Protein AF-A0A453Q740-F1 (afdb_monomer_lite)

Foldseek 3Di:
DVVVLVVLLVPDDPLLNLLLLVLLLDDAPDKAFLQRSLVVCVVVVSQDDPDPVVSSVVSLVSVVVCVVSVQWAQDDADPVRDRGITHGHPVSSVVSNVVCQVVLNEAEAQDPPDDGPPDPDRPHYRYDHPPPPPPPDDDD

Radius of gyration: 16.92 Å; chains: 1; bounding box: 51×38×38 Å

InterPro domains:
  IPR036388 Winged helix-like DNA-binding domain superfamily [G3DSA:1.10.10.10] (4-101)
  IPR044974 Disease resistance protein, plants [PTHR23155] (1-127)
  IPR058922 Disease resistance protein, winged helix domain [PF23559] (25-96)

Secondary structure (DSSP, 8-state):
-HHHHHHHHHTS-HHHHHHHHHGGGSPTT--EEHHHHHHHHHHTTSS--SSHHHHHHHHHHHHHHHHHTTSSEEEEE-TTS-EEEEE--HHHHHHHHHHHHHTT--EEES-TT------S--S-EEE-------------

Organism: Aegilops tauschii subsp. strangulata (NCBI:txid200361)

pLDDT: mean 84.97, std 15.47, range [39.62, 98.19]

Structure (mmCIF, N/CA/C/O backbone):
data_AF-A0A453Q740-F1
#
_entry.id   AF-A0A453Q740-F1
#
loop_
_atom_site.group_PDB
_atom_site.id
_atom_site.type_symbol
_atom_site.label_atom_id
_atom_site.label_alt_id
_atom_site.label_comp_id
_atom_site.label_asym_id
_atom_site.label_entity_id
_atom_site.label_seq_id
_atom_site.pdbx_PDB_ins_code
_atom_site.Cartn_x
_atom_site.Cartn_y
_atom_site.Cartn_z
_atom_site.occupancy
_atom_site.B_iso_or_equiv
_atom_site.auth_seq_id
_atom_site.auth_comp_id
_atom_site.auth_asym_id
_atom_site.auth_atom_id
_atom_site.pdbx_PDB_model_num
ATOM 1 N N . MET A 1 1 ? -2.490 -17.341 11.483 1.00 54.28 1 MET A N 1
ATOM 2 C CA . MET A 1 1 ? -2.244 -16.632 10.207 1.00 54.28 1 MET A CA 1
ATOM 3 C C . MET A 1 1 ? -1.959 -15.138 10.407 1.00 54.28 1 MET A C 1
ATOM 5 O O . MET A 1 1 ? -0.928 -14.686 9.933 1.00 54.28 1 MET A O 1
ATOM 9 N N . ILE A 1 2 ? -2.757 -14.406 11.203 1.00 59.78 2 ILE A N 1
ATOM 10 C CA . ILE A 1 2 ? -2.600 -12.949 11.455 1.00 59.78 2 ILE A CA 1
ATOM 11 C C . ILE A 1 2 ? -1.195 -12.537 11.950 1.00 59.78 2 ILE A C 1
ATOM 13 O O . ILE A 1 2 ? -0.681 -11.500 11.542 1.00 59.78 2 ILE A O 1
ATOM 17 N N . LYS A 1 3 ? -0.522 -13.359 12.773 1.00 62.47 3 LYS A N 1
ATOM 18 C CA . LYS A 1 3 ? 0.826 -13.043 13.293 1.00 62.47 3 LYS A CA 1
ATOM 19 C C . LYS A 1 3 ? 1.882 -12.843 12.196 1.00 62.47 3 LYS A C 1
ATOM 21 O O . LYS A 1 3 ? 2.695 -11.934 12.319 1.00 62.47 3 LYS A O 1
ATOM 26 N N . ILE A 1 4 ? 1.862 -13.642 11.125 1.00 68.38 4 ILE A N 1
ATOM 27 C CA . ILE A 1 4 ? 2.866 -13.543 10.050 1.00 68.38 4 ILE A CA 1
ATOM 28 C C . ILE A 1 4 ? 2.633 -12.266 9.234 1.00 68.38 4 ILE A C 1
ATOM 30 O O . ILE A 1 4 ? 3.571 -11.500 9.038 1.00 68.38 4 ILE A O 1
ATOM 34 N N . LEU A 1 5 ? 1.376 -11.980 8.864 1.00 72.38 5 LEU A N 1
ATOM 35 C CA . LEU A 1 5 ? 1.015 -10.727 8.189 1.00 72.38 5 LEU A CA 1
ATOM 36 C C . LEU A 1 5 ? 1.370 -9.502 9.039 1.00 72.38 5 LEU A C 1
ATOM 38 O O . LEU A 1 5 ? 1.887 -8.524 8.506 1.00 72.38 5 LEU A O 1
ATOM 42 N N . SER A 1 6 ? 1.149 -9.562 10.357 1.00 71.50 6 SER A N 1
ATOM 43 C CA . SER A 1 6 ? 1.499 -8.449 11.241 1.00 71.50 6 SER A CA 1
ATOM 44 C C . SER A 1 6 ? 2.998 -8.155 11.233 1.00 71.50 6 SER A C 1
ATOM 46 O O . SER A 1 6 ? 3.370 -6.992 11.148 1.00 71.50 6 SER A O 1
ATOM 48 N N . LEU A 1 7 ? 3.858 -9.182 11.235 1.00 71.50 7 LEU A N 1
ATOM 49 C CA . LEU A 1 7 ? 5.310 -9.007 11.150 1.00 71.50 7 LEU A CA 1
ATOM 50 C C . LEU A 1 7 ? 5.704 -8.363 9.818 1.00 71.50 7 LEU A C 1
ATOM 52 O O . LEU A 1 7 ? 6.375 -7.334 9.813 1.00 71.50 7 LEU A O 1
ATOM 56 N N . SER A 1 8 ? 5.197 -8.893 8.700 1.00 72.88 8 SER A N 1
ATOM 57 C CA . SER A 1 8 ? 5.452 -8.318 7.377 1.00 72.88 8 SER A CA 1
ATOM 58 C C . SER A 1 8 ? 4.987 -6.866 7.266 1.00 72.88 8 SER A C 1
ATOM 60 O O . SER A 1 8 ? 5.676 -6.071 6.635 1.00 72.88 8 SER A O 1
ATOM 62 N N . TYR A 1 9 ? 3.859 -6.507 7.890 1.00 78.56 9 TYR A N 1
ATOM 63 C CA . TYR A 1 9 ? 3.377 -5.128 7.961 1.00 78.56 9 TYR A CA 1
ATOM 64 C C . TYR A 1 9 ? 4.256 -4.252 8.853 1.00 78.56 9 TYR A C 1
ATOM 66 O O . TYR A 1 9 ? 4.620 -3.152 8.444 1.00 78.56 9 TYR A O 1
ATOM 74 N N . PHE A 1 10 ? 4.620 -4.698 10.058 1.00 76.25 10 PHE A N 1
ATOM 75 C CA . PHE A 1 10 ? 5.432 -3.902 10.982 1.00 76.25 10 PHE A CA 1
ATOM 76 C C . PHE A 1 10 ? 6.828 -3.606 10.425 1.00 76.25 10 PHE A C 1
ATOM 78 O O . PHE A 1 10 ? 7.304 -2.484 10.618 1.00 76.25 10 PHE A O 1
ATOM 85 N N . ASP A 1 11 ? 7.390 -4.524 9.638 1.00 86.56 11 ASP A N 1
ATOM 86 C CA . ASP A 1 11 ? 8.673 -4.372 8.943 1.00 86.56 11 ASP A CA 1
ATOM 87 C C . ASP A 1 11 ? 8.606 -3.468 7.696 1.00 86.56 11 ASP A C 1
ATOM 89 O O . ASP A 1 11 ? 9.627 -3.219 7.045 1.00 86.56 11 ASP A O 1
ATOM 93 N N . LEU A 1 12 ? 7.424 -2.963 7.321 1.00 89.38 12 LEU A N 1
ATOM 94 C CA . LEU A 1 12 ? 7.315 -1.988 6.239 1.00 89.38 12 LEU A CA 1
ATOM 95 C C . LEU A 1 12 ? 7.789 -0.599 6.693 1.00 89.38 12 LEU A C 1
ATOM 97 O O . LEU A 1 12 ? 7.352 -0.088 7.736 1.00 89.38 12 LEU A O 1
ATOM 101 N N . PRO A 1 13 ? 8.588 0.083 5.856 1.00 93.00 13 PRO A N 1
ATOM 102 C CA . PRO A 1 13 ? 8.789 1.516 5.965 1.00 93.00 13 PRO A CA 1
ATOM 103 C C . PRO A 1 13 ? 7.451 2.283 5.990 1.00 93.00 13 PRO A C 1
ATOM 105 O O . PRO A 1 13 ? 6.503 1.882 5.306 1.00 93.00 13 PRO A O 1
ATOM 108 N N . PRO A 1 14 ? 7.366 3.427 6.699 1.00 93.31 14 PRO A N 1
ATOM 109 C CA . PRO A 1 14 ? 6.118 4.183 6.844 1.00 93.31 14 PRO A CA 1
ATOM 110 C C . PRO A 1 14 ? 5.423 4.530 5.520 1.00 93.31 14 PRO A C 1
ATOM 112 O O . PRO A 1 14 ? 4.206 4.437 5.417 1.00 93.31 14 PRO A O 1
ATOM 115 N N . HIS A 1 15 ? 6.184 4.870 4.478 1.00 93.56 15 HIS A N 1
ATOM 116 C CA . HIS A 1 15 ? 5.621 5.215 3.171 1.00 93.56 15 HIS A CA 1
ATOM 117 C C . HIS A 1 15 ? 4.908 4.032 2.492 1.00 93.56 15 HIS A C 1
ATOM 119 O O . HIS A 1 15 ? 3.874 4.233 1.854 1.00 93.56 15 HIS A O 1
ATOM 125 N N . LEU A 1 16 ? 5.407 2.800 2.661 1.00 95.38 16 LEU A N 1
ATOM 126 C CA . LEU A 1 16 ? 4.745 1.603 2.135 1.00 95.38 16 LEU A CA 1
ATOM 127 C C . LEU A 1 16 ? 3.517 1.230 2.954 1.00 95.38 16 LEU A C 1
ATOM 129 O O . LEU A 1 16 ? 2.521 0.831 2.359 1.00 95.38 16 LEU A O 1
ATOM 133 N N . LYS A 1 17 ? 3.554 1.414 4.283 1.00 95.38 17 LYS A N 1
ATOM 134 C CA . LYS A 1 17 ? 2.371 1.237 5.144 1.00 95.38 17 LYS A CA 1
ATOM 135 C C . LYS A 1 17 ? 1.229 2.127 4.672 1.00 95.38 17 LYS A C 1
ATOM 137 O O . LYS A 1 17 ? 0.144 1.624 4.418 1.00 95.38 17 LYS A O 1
ATOM 142 N N . THR A 1 18 ? 1.495 3.412 4.442 1.00 95.69 18 THR A N 1
ATOM 143 C CA . THR A 1 18 ? 0.489 4.356 3.936 1.00 95.69 18 THR A CA 1
ATOM 144 C C . THR A 1 18 ? -0.069 3.942 2.571 1.00 95.69 18 THR A C 1
ATOM 146 O O . THR A 1 18 ? -1.283 3.951 2.370 1.00 95.69 18 THR A O 1
ATOM 149 N N . CYS A 1 19 ? 0.797 3.547 1.630 1.00 97.06 19 CYS A N 1
ATOM 150 C CA . CYS A 1 19 ? 0.366 3.097 0.301 1.00 97.06 19 CYS A CA 1
ATOM 151 C C . CYS A 1 19 ? -0.478 1.814 0.367 1.00 97.06 19 CYS A C 1
ATOM 153 O O . CYS A 1 19 ? -1.459 1.690 -0.366 1.00 97.06 19 CYS A O 1
ATOM 155 N N . LEU A 1 20 ? -0.113 0.887 1.256 1.00 95.88 20 LEU A N 1
ATOM 156 C CA . LEU A 1 20 ? -0.838 -0.355 1.496 1.00 95.88 20 LEU A CA 1
ATOM 157 C C . LEU A 1 20 ? -2.188 -0.101 2.181 1.00 95.88 20 LEU A C 1
ATOM 159 O O . LEU A 1 20 ? -3.198 -0.593 1.697 1.00 95.88 20 LEU A O 1
ATOM 163 N N . LEU A 1 21 ? -2.237 0.708 3.245 1.00 95.06 21 LEU A N 1
ATOM 164 C CA . LEU A 1 21 ? -3.482 1.074 3.932 1.00 95.06 21 LEU A CA 1
ATOM 165 C C . LEU A 1 21 ? -4.479 1.749 2.990 1.00 95.06 21 LEU A C 1
ATOM 167 O O . LEU A 1 21 ? -5.682 1.525 3.106 1.00 95.06 21 LEU A O 1
ATOM 171 N N . TYR A 1 22 ? -4.003 2.536 2.020 1.00 96.25 22 TYR A N 1
ATOM 172 C CA . TYR A 1 22 ? -4.871 3.137 1.004 1.00 96.25 22 TYR A CA 1
ATOM 173 C C . TYR A 1 22 ? -5.637 2.105 0.183 1.00 96.25 22 TYR A C 1
ATOM 175 O O . TYR A 1 22 ? -6.742 2.394 -0.262 1.00 96.25 22 TYR A O 1
ATOM 183 N N . LEU A 1 23 ? -5.101 0.897 0.012 1.00 95.25 23 LEU A N 1
ATOM 184 C CA . LEU A 1 23 ? -5.794 -0.151 -0.727 1.00 95.25 23 LEU A CA 1
ATOM 185 C C . LEU A 1 23 ? -7.046 -0.670 -0.009 1.00 95.25 23 LEU A C 1
ATOM 187 O O . LEU A 1 23 ? -7.899 -1.251 -0.668 1.00 95.25 23 LEU A O 1
ATOM 191 N N . SER A 1 24 ? -7.206 -0.394 1.291 1.00 93.62 24 SER A N 1
ATOM 192 C CA . SER A 1 24 ? -8.412 -0.760 2.046 1.00 93.62 24 SER A CA 1
ATOM 193 C C . SER A 1 24 ? -9.691 -0.121 1.499 1.00 93.62 24 SER A C 1
ATOM 195 O O . SER A 1 24 ? -10.775 -0.610 1.780 1.00 93.62 24 SER A O 1
ATOM 197 N N . ILE A 1 25 ? -9.593 0.954 0.703 1.00 92.19 25 ILE A N 1
ATOM 198 C CA . ILE A 1 25 ? -10.771 1.600 0.107 1.00 92.19 25 ILE A CA 1
ATOM 199 C C . ILE A 1 25 ? -11.432 0.748 -0.975 1.00 92.19 25 ILE A C 1
ATOM 201 O O . ILE A 1 25 ? -12.608 0.970 -1.267 1.00 92.19 25 ILE A O 1
ATOM 205 N N . PHE A 1 26 ? -10.679 -0.151 -1.610 1.00 90.69 26 PHE A N 1
ATOM 206 C CA . PHE A 1 26 ? -11.185 -0.960 -2.705 1.00 90.69 26 PHE A CA 1
ATOM 207 C C . PHE A 1 26 ? -11.924 -2.187 -2.151 1.00 90.69 26 PHE A C 1
ATOM 209 O O . PHE A 1 26 ? -11.494 -2.735 -1.136 1.00 90.69 26 PHE A O 1
ATOM 216 N N . PRO A 1 27 ? -13.031 -2.612 -2.784 1.00 85.94 27 PRO A N 1
ATOM 217 C CA . PRO A 1 27 ? -13.765 -3.782 -2.328 1.00 85.94 27 PRO A CA 1
ATOM 218 C C . PRO A 1 27 ? -12.956 -5.062 -2.559 1.00 85.94 27 PRO A C 1
ATOM 220 O O . PRO A 1 27 ? -11.962 -5.071 -3.299 1.00 85.94 27 PRO A O 1
ATOM 223 N N . GLU A 1 28 ? -13.412 -6.141 -1.935 1.00 84.38 28 GLU A N 1
ATOM 224 C CA . GLU A 1 28 ? -12.881 -7.485 -2.151 1.00 84.38 28 GLU A CA 1
ATOM 225 C C . GLU A 1 28 ? -12.873 -7.846 -3.646 1.00 84.38 28 GLU A C 1
ATOM 227 O O . GLU A 1 28 ? -13.691 -7.353 -4.427 1.00 84.38 28 GLU A O 1
ATOM 232 N N . ASP A 1 29 ? -11.867 -8.621 -4.060 1.00 84.38 29 ASP A N 1
ATOM 233 C CA . ASP A 1 29 ? -11.632 -9.050 -5.447 1.00 84.38 29 ASP A CA 1
ATOM 234 C C . ASP A 1 29 ? -11.500 -7.952 -6.517 1.00 84.38 29 ASP A C 1
ATOM 236 O O . ASP A 1 29 ? -11.372 -8.232 -7.715 1.00 84.38 29 ASP A O 1
ATOM 240 N N . SER A 1 30 ? -11.433 -6.684 -6.114 1.00 91.00 30 SER A N 1
ATOM 241 C CA . SER A 1 30 ? -11.255 -5.585 -7.055 1.00 91.00 30 SER A CA 1
ATOM 242 C C . SER A 1 30 ? -9.892 -5.629 -7.753 1.00 91.00 30 SER A C 1
ATOM 244 O O . SER A 1 30 ? -8.813 -5.603 -7.150 1.00 91.00 30 SER A O 1
ATOM 246 N N . ILE A 1 31 ? -9.937 -5.634 -9.085 1.00 95.50 31 ILE A N 1
ATOM 247 C CA . ILE A 1 31 ? -8.740 -5.516 -9.916 1.00 95.50 31 ILE A CA 1
ATOM 248 C C . ILE A 1 31 ? -8.410 -4.035 -10.079 1.00 95.50 31 ILE A C 1
ATOM 250 O O . ILE A 1 31 ? -9.163 -3.264 -10.673 1.00 95.50 31 ILE A O 1
ATOM 254 N N . THR A 1 32 ? -7.237 -3.645 -9.593 1.00 95.62 32 THR A N 1
ATOM 255 C CA . THR A 1 32 ? -6.743 -2.273 -9.663 1.00 95.62 32 THR A CA 1
ATOM 256 C C . THR A 1 32 ? -5.603 -2.158 -10.670 1.00 95.62 32 THR A C 1
ATOM 258 O O . THR A 1 32 ? -4.570 -2.820 -10.565 1.00 95.62 32 THR A O 1
ATOM 261 N N . GLU A 1 33 ? -5.759 -1.266 -11.648 1.00 97.62 33 GLU A N 1
ATOM 262 C CA . GLU A 1 33 ? -4.708 -0.940 -12.615 1.00 97.62 33 GLU A CA 1
ATOM 263 C C . GLU A 1 33 ? -3.543 -0.197 -11.940 1.00 97.62 33 GLU A C 1
ATOM 265 O O . GLU A 1 33 ? -3.730 0.863 -11.329 1.00 97.62 33 GLU A O 1
ATOM 270 N N . ARG A 1 34 ? -2.310 -0.689 -12.131 1.00 97.25 34 ARG A N 1
ATOM 271 C CA . ARG A 1 34 ? -1.072 -0.133 -11.548 1.00 97.25 34 ARG A CA 1
ATOM 272 C C . ARG A 1 34 ? -0.952 1.366 -11.779 1.00 97.25 34 ARG A C 1
ATOM 274 O O . ARG A 1 34 ? -0.648 2.127 -10.863 1.00 97.25 34 ARG A O 1
ATOM 281 N N . LYS A 1 35 ? -1.196 1.810 -13.018 1.00 97.38 35 LYS A N 1
ATOM 282 C CA . LYS A 1 35 ? -1.050 3.227 -13.375 1.00 97.38 35 LYS A CA 1
ATOM 283 C C . LYS A 1 35 ? -2.038 4.107 -12.613 1.00 97.38 35 LYS A C 1
ATOM 285 O O . LYS A 1 35 ? -1.674 5.214 -12.225 1.00 97.38 35 LYS A O 1
ATOM 290 N N . GLY A 1 36 ? -3.265 3.624 -12.422 1.00 97.38 36 GLY A N 1
ATOM 291 C CA . GLY A 1 36 ? -4.303 4.329 -11.676 1.00 97.38 36 GLY A CA 1
ATOM 292 C C . GLY A 1 36 ? -3.963 4.416 -10.193 1.00 97.38 36 GLY A C 1
ATOM 293 O O . GLY A 1 36 ? -4.045 5.496 -9.615 1.00 97.38 36 GLY A O 1
ATOM 294 N N . LEU A 1 37 ? -3.504 3.311 -9.605 1.00 97.69 37 LEU A N 1
ATOM 295 C CA . LEU A 1 37 ? -3.108 3.256 -8.200 1.00 97.69 37 LEU A CA 1
ATOM 296 C C . LEU A 1 37 ? -1.961 4.219 -7.876 1.00 97.69 37 LEU A C 1
ATOM 298 O O . LEU A 1 37 ? -2.081 5.030 -6.963 1.00 97.69 37 LEU A O 1
ATOM 302 N N . ILE A 1 38 ? -0.891 4.203 -8.675 1.00 98.19 38 ILE A N 1
ATOM 303 C CA . ILE A 1 38 ? 0.256 5.099 -8.470 1.00 98.19 38 ILE A CA 1
ATOM 304 C C . ILE A 1 38 ? -0.173 6.567 -8.574 1.00 98.19 38 ILE A C 1
ATOM 306 O O . ILE A 1 38 ? 0.227 7.392 -7.757 1.00 98.19 38 ILE A O 1
ATOM 310 N N . ARG A 1 39 ? -1.029 6.904 -9.547 1.00 97.81 39 ARG A N 1
ATOM 311 C CA . ARG A 1 39 ? -1.564 8.268 -9.683 1.00 97.81 39 ARG A CA 1
ATOM 312 C C . ARG A 1 39 ? -2.375 8.692 -8.460 1.00 97.81 39 ARG A C 1
ATOM 314 O O . ARG A 1 39 ? -2.242 9.836 -8.041 1.00 97.81 39 ARG A O 1
ATOM 321 N N . ARG A 1 40 ? -3.165 7.788 -7.870 1.00 96.88 40 ARG A N 1
ATOM 322 C CA . ARG A 1 40 ? -3.900 8.054 -6.623 1.00 96.88 40 ARG A CA 1
ATOM 323 C C . ARG A 1 40 ? -2.946 8.298 -5.456 1.00 96.88 40 ARG A C 1
ATOM 325 O O . ARG A 1 40 ? -3.106 9.293 -4.764 1.00 96.88 40 ARG A O 1
ATOM 332 N N . TRP A 1 41 ? -1.909 7.477 -5.289 1.00 97.94 41 TRP A N 1
ATOM 333 C CA . TRP A 1 41 ? -0.906 7.694 -4.240 1.00 97.94 41 TRP A CA 1
ATOM 334 C C . TRP A 1 41 ? -0.165 9.029 -4.377 1.00 97.94 41 TRP A C 1
ATOM 336 O O . TRP A 1 41 ? 0.133 9.669 -3.371 1.00 97.94 41 TRP A O 1
ATOM 346 N N . ILE A 1 42 ? 0.116 9.467 -5.607 1.00 97.38 42 ILE A N 1
ATOM 347 C CA . ILE A 1 42 ? 0.715 10.784 -5.864 1.00 97.38 42 ILE A CA 1
ATOM 348 C C . ILE A 1 42 ? -0.276 11.904 -5.533 1.00 97.38 42 ILE A C 1
ATOM 350 O O . ILE A 1 42 ? 0.098 12.862 -4.866 1.00 97.38 42 ILE A O 1
ATOM 354 N N . ALA A 1 43 ? -1.535 11.782 -5.966 1.00 95.38 43 ALA A N 1
ATOM 355 C CA . ALA A 1 43 ? -2.576 12.777 -5.700 1.00 95.38 43 ALA A CA 1
ATOM 356 C C . ALA A 1 43 ? -2.867 12.941 -4.197 1.00 95.38 43 ALA A C 1
ATOM 358 O O . ALA A 1 43 ? -3.107 14.048 -3.731 1.00 95.38 43 ALA A O 1
ATOM 359 N N . GLU A 1 44 ? -2.787 11.849 -3.439 1.00 94.25 44 GLU A N 1
ATOM 360 C CA . GLU A 1 44 ? -2.890 11.829 -1.975 1.00 94.25 44 GLU A CA 1
ATOM 361 C C . GLU A 1 44 ? -1.628 12.358 -1.266 1.00 94.25 44 GLU A C 1
ATOM 363 O O . GLU A 1 44 ? -1.625 12.536 -0.048 1.00 94.25 44 GLU A O 1
ATOM 368 N N . GLY A 1 45 ? -0.535 12.585 -2.002 1.00 94.94 45 GLY A N 1
ATOM 369 C CA . GLY A 1 45 ? 0.744 13.040 -1.455 1.00 94.94 45 GLY A CA 1
ATOM 370 C C . GLY A 1 45 ? 1.558 11.957 -0.740 1.00 94.94 45 GLY A C 1
ATOM 371 O O . GLY A 1 45 ? 2.578 12.268 -0.130 1.00 94.94 45 GLY A O 1
ATOM 372 N N . PHE A 1 46 ? 1.162 10.683 -0.821 1.00 95.75 46 PHE A N 1
ATOM 373 C CA . PHE A 1 46 ? 1.934 9.566 -0.248 1.00 95.75 46 PHE A CA 1
ATOM 374 C C . PHE A 1 46 ? 3.246 9.337 -0.986 1.00 95.75 46 PHE A C 1
ATOM 376 O O . PHE A 1 46 ? 4.238 8.883 -0.415 1.00 95.75 46 PHE A O 1
ATOM 383 N N . VAL A 1 47 ? 3.228 9.646 -2.279 1.00 96.00 47 VAL A N 1
ATOM 384 C CA . VAL A 1 47 ? 4.377 9.575 -3.162 1.00 96.00 47 VAL A CA 1
ATOM 385 C C . VAL A 1 47 ? 4.645 10.979 -3.675 1.00 96.00 47 VAL A C 1
ATOM 387 O O . VAL A 1 47 ? 3.903 11.502 -4.503 1.00 96.00 47 VAL A O 1
ATOM 390 N N . TYR A 1 48 ? 5.723 11.585 -3.188 1.00 93.00 48 TYR A N 1
ATOM 391 C CA . TYR A 1 48 ? 6.085 12.955 -3.528 1.00 93.00 48 TYR A CA 1
ATOM 392 C C . TYR A 1 48 ? 7.560 13.070 -3.920 1.00 93.00 48 TYR A C 1
ATOM 394 O O . TYR A 1 48 ? 8.444 12.504 -3.271 1.00 93.00 48 TYR A O 1
ATOM 402 N N . LYS A 1 49 ? 7.815 13.831 -4.989 1.00 93.44 49 LYS A N 1
ATOM 403 C CA . LYS A 1 49 ? 9.133 14.250 -5.485 1.00 93.44 49 LYS A CA 1
ATOM 404 C C . LYS A 1 49 ? 8.994 15.579 -6.228 1.00 93.44 49 LYS A C 1
ATOM 406 O O . LYS A 1 49 ? 7.899 15.941 -6.643 1.00 93.44 49 LYS A O 1
ATOM 411 N N . ASP A 1 50 ? 10.129 16.227 -6.487 1.00 89.19 50 ASP A N 1
ATOM 412 C CA . ASP A 1 50 ? 10.221 17.536 -7.159 1.00 89.19 50 ASP A CA 1
ATOM 413 C C . ASP A 1 50 ? 9.614 17.573 -8.574 1.00 89.19 50 ASP A C 1
ATOM 415 O O . ASP A 1 50 ? 9.404 18.645 -9.133 1.00 89.19 50 ASP A O 1
ATOM 419 N N . SER A 1 51 ? 9.349 16.416 -9.189 1.00 95.25 51 SER A N 1
ATOM 420 C CA . SER A 1 51 ? 8.622 16.334 -10.455 1.00 95.25 51 SER A CA 1
ATOM 421 C C . SER A 1 51 ? 7.672 15.140 -10.490 1.00 95.25 51 SER A C 1
ATOM 423 O O . SER A 1 51 ? 7.940 14.094 -9.894 1.00 95.25 51 SER A O 1
ATOM 425 N N . ILE A 1 52 ? 6.584 15.272 -11.258 1.00 90.38 52 ILE A N 1
ATOM 426 C CA . ILE A 1 52 ? 5.570 14.219 -11.439 1.00 90.38 52 ILE A CA 1
ATOM 427 C C . ILE A 1 52 ? 6.199 12.938 -11.999 1.00 90.38 52 ILE A C 1
ATOM 429 O O . ILE A 1 52 ? 5.858 11.845 -11.558 1.00 90.38 52 ILE A O 1
ATOM 433 N N . TYR A 1 53 ? 7.146 13.061 -12.934 1.00 94.00 53 TYR A N 1
ATOM 434 C CA . TYR A 1 53 ? 7.855 11.910 -13.496 1.00 94.00 53 TYR A CA 1
ATOM 435 C C . TYR A 1 53 ? 8.630 11.139 -12.418 1.00 94.00 53 TYR A C 1
ATOM 437 O O . TYR A 1 53 ? 8.480 9.925 -12.294 1.00 94.00 53 TYR A O 1
ATOM 445 N N . LYS A 1 54 ? 9.396 11.849 -11.578 1.00 96.12 54 LYS A N 1
ATOM 446 C CA . LYS A 1 54 ? 10.145 11.238 -10.468 1.00 96.12 54 LYS A CA 1
ATOM 447 C C . LYS A 1 54 ? 9.212 10.649 -9.408 1.00 96.12 54 LYS A C 1
ATOM 449 O O . LYS A 1 54 ? 9.529 9.615 -8.827 1.00 96.12 54 LYS A O 1
ATOM 454 N N . ALA A 1 55 ? 8.075 11.296 -9.148 1.00 97.12 55 ALA A N 1
ATOM 455 C CA . ALA A 1 55 ? 7.062 10.777 -8.236 1.00 97.12 55 ALA A CA 1
ATOM 456 C C . ALA A 1 55 ? 6.458 9.477 -8.784 1.00 97.12 55 ALA A C 1
ATOM 458 O O . ALA A 1 55 ? 6.319 8.507 -8.049 1.00 97.12 55 ALA A O 1
ATOM 459 N N . TYR A 1 56 ? 6.183 9.410 -10.087 1.00 97.88 56 TYR A N 1
ATOM 460 C CA . TYR A 1 56 ? 5.699 8.190 -10.722 1.00 97.88 56 TYR A CA 1
ATOM 461 C C . TYR A 1 56 ? 6.706 7.042 -10.621 1.00 97.88 56 TYR A C 1
ATOM 463 O O . TYR A 1 56 ? 6.339 5.967 -10.159 1.00 97.88 56 TYR A O 1
ATOM 471 N N . GLU A 1 57 ? 7.978 7.284 -10.948 1.00 97.69 57 GLU A N 1
ATOM 472 C CA . GLU A 1 57 ? 9.044 6.280 -10.819 1.00 97.69 57 GLU A CA 1
ATOM 473 C C . GLU A 1 57 ? 9.194 5.781 -9.368 1.00 97.69 57 GLU A C 1
ATOM 475 O O . GLU A 1 57 ? 9.386 4.591 -9.117 1.00 97.69 57 GLU A O 1
ATOM 480 N N . LEU A 1 58 ? 9.066 6.678 -8.383 1.00 97.81 58 LEU A N 1
ATOM 481 C CA . LEU A 1 58 ? 9.059 6.302 -6.968 1.00 97.81 58 LEU A CA 1
ATOM 482 C C . LEU A 1 58 ? 7.839 5.442 -6.613 1.00 97.81 58 LEU A C 1
ATOM 484 O O . LEU A 1 58 ? 7.977 4.431 -5.927 1.00 97.81 58 LEU A O 1
ATOM 488 N N . GLY A 1 59 ? 6.658 5.805 -7.111 1.00 97.75 59 GLY A N 1
ATOM 489 C CA . GLY A 1 59 ? 5.441 5.022 -6.919 1.00 97.75 59 GLY A CA 1
ATOM 490 C C . GLY A 1 59 ? 5.531 3.634 -7.556 1.00 97.75 59 GLY A C 1
ATOM 491 O O . GLY A 1 59 ? 5.034 2.668 -6.985 1.00 97.75 59 GLY A O 1
ATOM 492 N N . GLU A 1 60 ? 6.225 3.499 -8.688 1.00 97.75 60 GLU A N 1
ATOM 493 C CA . GLU A 1 60 ? 6.519 2.198 -9.297 1.00 97.75 60 GLU A CA 1
ATOM 494 C C . GLU A 1 60 ? 7.414 1.330 -8.411 1.00 97.75 60 GLU A C 1
ATOM 496 O O . GLU A 1 60 ? 7.168 0.129 -8.289 1.00 97.75 60 GLU A O 1
ATOM 501 N N . LYS A 1 61 ? 8.418 1.925 -7.754 1.00 97.50 61 LYS A N 1
ATOM 502 C CA . LYS A 1 61 ? 9.266 1.217 -6.782 1.00 97.50 61 LYS A CA 1
ATOM 503 C C . LYS A 1 61 ? 8.440 0.720 -5.599 1.00 97.50 61 LYS A C 1
ATOM 505 O O . LYS A 1 61 ? 8.540 -0.453 -5.255 1.00 97.50 61 LYS A O 1
ATOM 510 N N . TYR A 1 62 ? 7.573 1.568 -5.045 1.00 97.75 62 TYR A N 1
ATOM 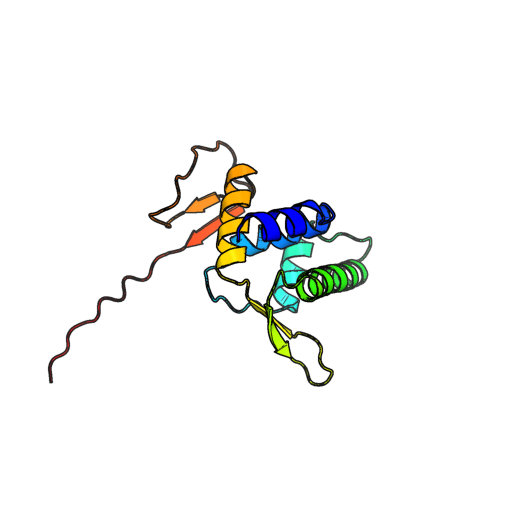511 C CA . TYR A 1 62 ? 6.694 1.182 -3.937 1.00 97.75 62 TYR A CA 1
ATOM 512 C C . TYR A 1 62 ? 5.718 0.074 -4.335 1.00 97.75 62 TYR A C 1
ATOM 514 O O . TYR A 1 62 ? 5.576 -0.909 -3.614 1.00 97.75 62 TYR A O 1
ATOM 522 N N . PHE A 1 63 ? 5.098 0.191 -5.511 1.00 97.88 63 PHE A N 1
ATOM 523 C CA . PHE A 1 63 ? 4.218 -0.840 -6.051 1.00 97.88 63 PHE A CA 1
ATOM 524 C C . PHE A 1 63 ? 4.939 -2.187 -6.174 1.00 97.88 63 PHE A C 1
ATOM 526 O O . PHE A 1 63 ? 4.451 -3.205 -5.687 1.00 97.88 63 PHE A O 1
ATOM 533 N N . ASN A 1 64 ? 6.117 -2.194 -6.804 1.00 96.56 64 ASN A N 1
ATOM 534 C CA . ASN A 1 64 ? 6.897 -3.412 -6.997 1.00 96.56 64 ASN A CA 1
ATOM 535 C C . ASN A 1 64 ? 7.342 -4.018 -5.659 1.00 96.56 64 ASN A C 1
ATOM 537 O O . ASN A 1 64 ? 7.371 -5.236 -5.530 1.00 96.56 64 ASN A O 1
ATOM 541 N N . GLU A 1 65 ? 7.661 -3.202 -4.653 1.00 95.81 65 GLU A N 1
ATOM 542 C CA . GLU A 1 65 ? 8.023 -3.715 -3.332 1.00 95.81 65 GLU A CA 1
ATOM 543 C C . GLU A 1 65 ? 6.840 -4.391 -2.628 1.00 95.81 65 GLU A C 1
ATOM 545 O O . GLU A 1 65 ? 7.007 -5.470 -2.060 1.00 95.81 65 GLU A O 1
ATOM 550 N N . LEU A 1 66 ? 5.634 -3.820 -2.723 1.00 95.44 66 LEU A N 1
ATOM 551 C CA . LEU A 1 66 ? 4.422 -4.462 -2.205 1.00 95.44 66 LEU A CA 1
ATOM 552 C C . LEU A 1 66 ? 4.133 -5.794 -2.918 1.00 95.44 66 LEU A C 1
ATOM 554 O O . LEU A 1 66 ? 3.760 -6.762 -2.257 1.00 95.44 66 LEU A O 1
ATOM 558 N N . VAL A 1 67 ? 4.358 -5.874 -4.237 1.00 94.62 67 VAL A N 1
ATOM 559 C CA . VAL A 1 67 ? 4.271 -7.139 -4.992 1.00 94.62 67 VAL A CA 1
ATOM 560 C C . VAL A 1 67 ? 5.315 -8.143 -4.501 1.00 94.62 67 VAL A C 1
ATOM 562 O O . VAL A 1 67 ? 4.977 -9.282 -4.196 1.00 94.62 67 VAL A O 1
ATOM 565 N N . ASN A 1 68 ? 6.581 -7.733 -4.390 1.00 93.12 68 ASN A N 1
ATOM 566 C CA . ASN A 1 68 ? 7.688 -8.617 -4.008 1.00 93.12 68 ASN A CA 1
ATOM 567 C C . ASN A 1 68 ? 7.528 -9.172 -2.587 1.00 93.12 68 ASN A C 1
ATOM 569 O O . ASN A 1 68 ? 7.935 -10.296 -2.309 1.00 93.12 68 ASN A O 1
ATOM 573 N N . ARG A 1 69 ? 6.902 -8.402 -1.691 1.00 91.25 69 ARG A N 1
ATOM 574 C CA . ARG A 1 69 ? 6.542 -8.839 -0.335 1.00 91.25 69 ARG A CA 1
ATOM 575 C C . ARG A 1 69 ? 5.245 -9.658 -0.285 1.00 91.25 69 ARG A C 1
ATOM 577 O O . ARG A 1 69 ? 4.807 -10.015 0.801 1.00 91.25 69 ARG A O 1
ATOM 584 N N . SER A 1 70 ? 4.637 -9.955 -1.437 1.00 90.94 70 SER A N 1
ATOM 585 C CA . SER A 1 70 ? 3.352 -10.660 -1.568 1.00 90.94 70 SER A CA 1
ATOM 586 C C . SER A 1 70 ? 2.197 -9.983 -0.820 1.00 90.94 70 SER A C 1
ATOM 588 O O . SER A 1 70 ? 1.259 -10.644 -0.384 1.00 90.94 70 SER A O 1
ATOM 590 N N . LEU A 1 71 ? 2.262 -8.655 -0.666 1.00 91.75 71 LEU A N 1
ATOM 591 C CA . LEU A 1 71 ? 1.220 -7.866 -0.006 1.00 91.75 71 LEU A CA 1
ATOM 592 C C . LEU A 1 71 ? 0.097 -7.463 -0.967 1.00 91.75 71 LEU A C 1
ATOM 594 O O . LEU A 1 71 ? -1.030 -7.211 -0.553 1.00 91.75 71 LEU A O 1
ATOM 598 N N . ILE A 1 72 ? 0.413 -7.423 -2.261 1.00 93.38 72 ILE A N 1
ATOM 599 C CA . ILE A 1 72 ? -0.553 -7.288 -3.348 1.00 93.38 72 ILE A CA 1
ATOM 600 C C . ILE A 1 72 ? -0.260 -8.355 -4.397 1.00 93.38 72 ILE A C 1
ATOM 602 O O . ILE A 1 72 ? 0.898 -8.633 -4.715 1.00 93.38 72 ILE A O 1
ATOM 606 N N . GLN A 1 73 ? -1.311 -8.956 -4.939 1.00 94.00 73 GLN A N 1
ATOM 607 C CA . GLN A 1 73 ? -1.212 -10.040 -5.901 1.00 94.00 73 GLN A CA 1
ATOM 608 C C . GLN A 1 73 ? -1.255 -9.492 -7.332 1.00 94.00 73 GLN A C 1
ATOM 610 O O . GLN A 1 73 ? -2.203 -8.787 -7.682 1.00 94.00 73 GLN A O 1
ATOM 615 N N . PRO A 1 74 ? -0.286 -9.829 -8.198 1.00 95.62 74 PRO A N 1
ATOM 616 C CA . PRO A 1 74 ? -0.375 -9.555 -9.628 1.00 95.62 74 PRO A CA 1
ATOM 617 C C . PRO A 1 74 ? -1.580 -10.252 -10.267 1.00 95.62 74 PRO A C 1
ATOM 619 O O . PRO A 1 74 ? -1.805 -11.436 -10.031 1.00 95.62 74 PRO A O 1
ATOM 622 N N . VAL A 1 75 ? -2.316 -9.537 -11.118 1.00 96.31 75 VAL A N 1
ATOM 623 C CA . VAL A 1 75 ? -3.455 -10.089 -11.874 1.00 96.31 75 VAL A CA 1
ATOM 624 C C . VAL A 1 75 ? -3.142 -10.138 -13.365 1.00 96.31 75 VAL A C 1
ATOM 626 O O . VAL A 1 75 ? -3.315 -11.168 -14.010 1.00 96.31 75 VAL A O 1
ATOM 629 N N . LYS A 1 76 ? -2.633 -9.036 -13.925 1.00 96.69 76 LYS A N 1
ATOM 630 C CA . LYS A 1 76 ? -2.255 -8.950 -15.339 1.00 96.69 76 LYS A CA 1
ATOM 631 C C . LYS A 1 76 ? -0.779 -8.632 -15.480 1.00 96.69 76 LYS A C 1
ATOM 633 O O . LYS A 1 76 ? -0.290 -7.680 -14.873 1.00 96.69 76 LYS A O 1
ATOM 638 N N . LEU A 1 77 ? -0.095 -9.377 -16.341 1.00 96.44 77 LEU A N 1
ATOM 639 C CA . LEU A 1 77 ? 1.285 -9.108 -16.736 1.00 96.44 77 LEU A CA 1
ATOM 640 C C . LEU A 1 77 ? 1.330 -8.474 -18.129 1.00 96.44 77 LEU A C 1
ATOM 642 O O . LEU A 1 77 ? 0.499 -8.747 -18.996 1.00 96.44 77 LEU A O 1
ATOM 646 N N . GLY A 1 78 ? 2.299 -7.592 -18.332 1.00 94.12 78 GLY A N 1
ATOM 647 C CA . GLY A 1 78 ? 2.614 -7.019 -19.628 1.00 94.12 78 GLY A CA 1
ATOM 648 C C . GLY A 1 78 ? 3.550 -7.914 -20.430 1.00 94.12 78 GLY A C 1
ATOM 649 O O . GLY A 1 78 ? 4.064 -8.920 -19.945 1.00 94.12 78 GLY A O 1
ATOM 650 N N . LYS A 1 79 ? 3.811 -7.503 -21.675 1.00 92.69 79 LYS A N 1
ATOM 651 C CA . LYS A 1 79 ? 4.671 -8.240 -22.617 1.00 92.69 79 LYS A CA 1
ATOM 652 C C . LYS A 1 79 ? 6.093 -8.486 -22.097 1.00 92.69 79 LYS A C 1
ATOM 654 O O . LYS A 1 79 ? 6.749 -9.401 -22.572 1.00 92.69 79 LYS A O 1
ATOM 659 N N . TYR A 1 80 ? 6.557 -7.679 -21.143 1.00 93.19 80 TYR A N 1
ATOM 660 C CA . TYR A 1 80 ? 7.900 -7.756 -20.568 1.00 93.19 80 TYR A CA 1
ATOM 661 C C . TYR A 1 80 ? 7.880 -8.226 -19.105 1.00 93.19 80 TYR A C 1
ATOM 663 O O . TYR A 1 80 ? 8.804 -7.940 -18.352 1.00 93.19 80 TYR A O 1
ATOM 671 N N . GLY A 1 81 ? 6.803 -8.893 -18.674 1.00 89.81 81 GLY A N 1
ATOM 672 C CA . GLY A 1 81 ? 6.672 -9.426 -17.316 1.00 89.81 81 GLY A CA 1
ATOM 673 C C . GLY A 1 81 ? 6.369 -8.378 -16.243 1.00 89.81 81 GLY A C 1
ATOM 674 O O . GLY A 1 81 ? 6.262 -8.723 -15.069 1.00 89.81 81 GLY A O 1
ATOM 675 N N . GLN A 1 82 ? 6.185 -7.105 -16.610 1.00 94.06 82 GLN A N 1
ATOM 676 C CA . GLN A 1 82 ? 5.775 -6.091 -15.644 1.00 94.06 82 GLN A CA 1
ATOM 677 C C . GLN A 1 82 ? 4.325 -6.312 -15.210 1.00 94.06 82 GLN A C 1
ATOM 679 O O . GLN A 1 82 ? 3.452 -6.582 -16.033 1.00 94.06 82 GLN A O 1
ATOM 684 N N . VAL A 1 83 ? 4.044 -6.131 -13.926 1.00 96.88 83 VAL A N 1
ATOM 685 C CA . VAL A 1 83 ? 2.676 -6.192 -13.405 1.00 96.88 83 VAL A CA 1
ATOM 686 C C . VAL A 1 83 ? 1.907 -4.951 -13.860 1.00 96.88 83 VAL A C 1
ATOM 688 O O . VAL A 1 83 ? 2.325 -3.828 -13.580 1.00 96.88 83 VAL A O 1
ATOM 691 N N . LEU A 1 84 ? 0.802 -5.149 -14.577 1.00 97.06 84 LEU A N 1
ATOM 692 C CA . LEU A 1 84 ? -0.079 -4.096 -15.095 1.00 97.06 84 LEU A CA 1
ATOM 693 C C . LEU A 1 84 ? -1.271 -3.829 -14.175 1.00 97.06 84 LEU A C 1
ATOM 695 O O . LEU A 1 84 ? -1.704 -2.684 -14.062 1.00 97.06 84 LEU A O 1
ATOM 699 N N . SER A 1 85 ? -1.758 -4.855 -13.486 1.00 97.25 85 SER A N 1
ATOM 700 C CA . SER A 1 85 ? -2.822 -4.739 -12.492 1.00 97.25 85 SER A CA 1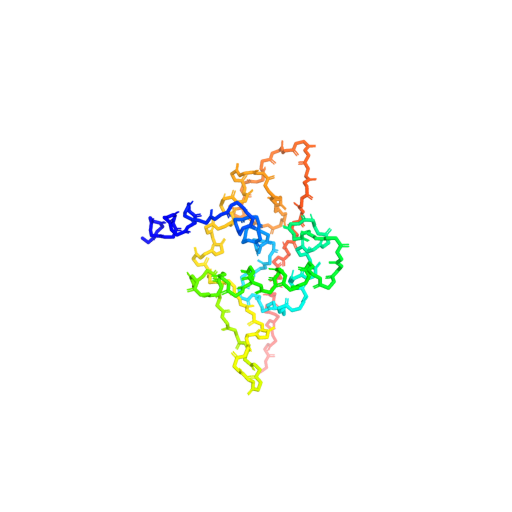
ATOM 701 C C . SER A 1 85 ? -2.589 -5.696 -11.332 1.00 97.25 85 SER A C 1
ATOM 703 O O . SER A 1 85 ? -1.891 -6.706 -11.470 1.00 97.25 85 SER A O 1
ATOM 705 N N . CYS A 1 86 ? -3.165 -5.361 -10.186 1.00 96.19 86 CYS A N 1
ATOM 706 C CA . CYS A 1 86 ? -3.096 -6.160 -8.975 1.00 96.19 86 CYS A CA 1
ATOM 707 C C . CYS A 1 86 ? -4.461 -6.266 -8.297 1.00 96.19 86 CYS A C 1
ATOM 709 O O . CYS A 1 86 ? -5.357 -5.469 -8.568 1.00 96.19 86 CYS A O 1
ATOM 711 N N . ARG A 1 87 ? -4.569 -7.204 -7.363 1.00 95.44 87 ARG A N 1
ATOM 712 C CA . ARG A 1 87 ? -5.626 -7.270 -6.352 1.00 95.44 87 ARG A CA 1
ATOM 713 C C . ARG A 1 87 ? -4.997 -7.430 -4.971 1.00 95.44 87 ARG A C 1
ATOM 715 O O . ARG A 1 87 ? -3.840 -7.842 -4.869 1.00 95.44 87 ARG A O 1
ATOM 722 N N . VAL A 1 88 ? -5.730 -7.109 -3.916 1.00 94.06 88 VAL A N 1
ATOM 723 C CA . VAL A 1 88 ? -5.323 -7.446 -2.545 1.00 94.06 88 VAL A CA 1
ATOM 724 C C . VAL A 1 88 ? -5.958 -8.789 -2.199 1.00 94.06 88 VAL A C 1
ATOM 726 O O . VAL A 1 88 ? -7.112 -9.008 -2.538 1.00 94.06 88 VAL A O 1
ATOM 729 N N . HIS A 1 89 ? -5.205 -9.701 -1.582 1.00 90.44 89 HIS A N 1
ATOM 730 C CA . HIS A 1 89 ? -5.791 -10.939 -1.058 1.00 90.44 89 HIS A CA 1
ATOM 731 C C . HIS A 1 89 ? -6.737 -10.630 0.101 1.00 90.44 89 HIS A C 1
ATOM 733 O O . HIS A 1 89 ? -6.389 -9.804 0.939 1.00 90.44 89 HIS A O 1
ATOM 739 N N . ASP A 1 90 ? -7.832 -11.369 0.227 1.00 88.81 90 ASP A N 1
ATOM 740 C CA . ASP A 1 90 ? -8.893 -11.128 1.218 1.00 88.81 90 ASP A CA 1
ATOM 741 C C . ASP A 1 90 ? -8.332 -11.085 2.649 1.00 88.81 90 ASP A C 1
ATOM 743 O O . ASP A 1 90 ? -8.522 -10.118 3.377 1.00 88.81 90 ASP A O 1
ATOM 747 N N . THR A 1 91 ? -7.455 -12.032 3.006 1.00 89.00 91 THR A N 1
ATOM 748 C CA . THR A 1 91 ? -6.766 -12.030 4.317 1.00 89.00 91 THR A CA 1
ATOM 749 C C . THR A 1 91 ? -5.903 -10.790 4.590 1.00 89.00 91 THR A C 1
ATOM 751 O O . THR A 1 91 ? -5.725 -10.397 5.745 1.00 89.00 91 THR A O 1
ATOM 754 N N . ILE A 1 92 ? -5.328 -10.181 3.549 1.00 91.25 92 ILE A N 1
ATOM 755 C CA . ILE A 1 92 ? -4.558 -8.936 3.658 1.00 91.25 92 ILE A CA 1
ATOM 756 C C . ILE A 1 92 ? -5.518 -7.755 3.706 1.00 91.25 92 ILE A C 1
ATOM 758 O O . ILE A 1 92 ? -5.281 -6.835 4.484 1.00 91.25 92 ILE A O 1
ATOM 762 N N . LEU A 1 93 ? -6.588 -7.793 2.908 1.00 92.06 93 LEU A N 1
ATOM 763 C CA . LEU A 1 93 ? -7.629 -6.778 2.868 1.00 92.06 93 LEU A CA 1
ATOM 764 C C . LEU A 1 93 ? -8.281 -6.622 4.246 1.00 92.06 93 LEU A C 1
ATOM 766 O O . LEU A 1 93 ? -8.269 -5.520 4.788 1.00 92.06 93 LEU A O 1
ATOM 770 N N . ASP A 1 94 ? -8.708 -7.722 4.867 1.00 90.06 94 ASP A N 1
ATOM 771 C CA . ASP A 1 94 ? -9.245 -7.757 6.233 1.00 90.06 94 ASP A CA 1
ATOM 772 C C . ASP A 1 94 ? -8.289 -7.102 7.233 1.00 90.06 94 ASP A C 1
ATOM 774 O O . ASP A 1 94 ? -8.675 -6.275 8.067 1.00 90.06 94 ASP A O 1
ATOM 778 N N . PHE A 1 95 ? -7.003 -7.444 7.128 1.00 91.00 95 PHE A N 1
ATOM 779 C CA . PHE A 1 95 ? -5.971 -6.903 7.999 1.00 91.00 95 PHE A CA 1
ATOM 780 C C . PHE A 1 95 ? -5.797 -5.387 7.818 1.00 91.00 95 PHE A C 1
ATOM 782 O O . PHE A 1 95 ? -5.759 -4.651 8.807 1.00 91.00 95 PHE A O 1
ATOM 789 N N . ILE A 1 96 ? -5.705 -4.895 6.578 1.00 92.94 96 ILE A N 1
ATOM 790 C CA . ILE A 1 96 ? -5.501 -3.462 6.316 1.00 92.94 96 ILE A CA 1
ATOM 791 C C . ILE A 1 96 ? -6.769 -2.645 6.566 1.00 92.94 96 ILE A C 1
ATOM 793 O O . ILE A 1 96 ? -6.646 -1.489 6.955 1.00 92.94 96 ILE A O 1
ATOM 797 N N . VAL A 1 97 ? -7.967 -3.219 6.412 1.00 91.06 97 VAL A N 1
ATOM 798 C CA . VAL A 1 97 ? -9.238 -2.595 6.817 1.00 91.06 97 VAL A CA 1
ATOM 799 C C . VAL A 1 97 ? -9.262 -2.428 8.333 1.00 91.06 97 VAL A C 1
ATOM 801 O O . VAL A 1 97 ? -9.463 -1.315 8.821 1.00 91.06 97 VAL A O 1
ATOM 804 N N . SER A 1 98 ? -8.961 -3.493 9.085 1.00 89.31 98 SER A N 1
ATOM 805 C CA . SER A 1 98 ? -8.872 -3.433 10.547 1.00 89.31 98 SER A CA 1
ATOM 806 C C . SER A 1 98 ? -7.860 -2.382 11.014 1.00 89.31 98 SER A C 1
ATOM 808 O O . SER A 1 98 ? -8.189 -1.551 11.864 1.00 89.31 98 SER A O 1
ATOM 810 N N . LYS A 1 99 ? -6.662 -2.347 10.414 1.00 90.12 99 LYS A N 1
ATOM 811 C CA . LYS A 1 99 ? -5.651 -1.333 10.741 1.00 90.12 99 LYS A CA 1
ATOM 812 C C . LYS A 1 99 ? -6.048 0.078 10.331 1.00 90.12 99 LYS A C 1
ATOM 814 O O . LYS A 1 99 ? -5.799 1.017 11.078 1.00 90.12 99 LYS A O 1
ATOM 819 N N . SER A 1 100 ? -6.708 0.236 9.190 1.00 90.19 100 SER A N 1
ATOM 820 C CA . SER A 1 100 ? -7.190 1.533 8.718 1.00 90.19 100 SER A CA 1
ATOM 821 C C . SER A 1 100 ? -8.219 2.145 9.677 1.00 90.19 100 SER A C 1
ATOM 823 O O . SER A 1 100 ? -8.191 3.351 9.918 1.00 90.19 100 SER A O 1
ATOM 825 N N . ILE A 1 101 ? -9.073 1.319 10.288 1.00 87.50 101 ILE A N 1
ATOM 826 C CA . ILE A 1 101 ? -10.029 1.751 11.318 1.00 87.50 101 ILE A CA 1
ATOM 827 C C . ILE A 1 101 ? -9.304 2.128 12.617 1.00 87.50 101 ILE A C 1
ATOM 829 O O . ILE A 1 101 ? -9.559 3.203 13.163 1.00 87.50 101 ILE A O 1
ATOM 833 N N . GLU A 1 102 ? -8.383 1.277 13.089 1.00 87.69 102 GLU A N 1
ATOM 834 C CA . GLU A 1 102 ? -7.572 1.524 14.294 1.00 87.69 102 GLU A CA 1
ATOM 835 C C . GLU A 1 102 ? -6.793 2.845 14.198 1.00 87.69 102 GLU A C 1
ATOM 837 O O . GLU A 1 102 ? -6.749 3.618 15.154 1.00 87.69 102 GLU A O 1
ATOM 842 N N . GLU A 1 103 ? -6.222 3.133 13.027 1.00 87.88 103 GLU A N 1
ATOM 843 C CA . GLU A 1 103 ? -5.400 4.320 12.777 1.00 87.88 103 GLU A CA 1
ATOM 844 C C . GLU A 1 103 ? -6.211 5.556 12.325 1.00 87.88 103 GLU A C 1
ATOM 846 O O . GLU A 1 103 ? -5.623 6.611 12.075 1.00 87.88 103 GLU A O 1
ATOM 851 N N . ASN A 1 104 ? -7.548 5.470 12.220 1.00 87.25 104 ASN A N 1
ATOM 852 C CA . ASN A 1 104 ? -8.405 6.519 11.634 1.00 87.25 104 ASN A CA 1
ATOM 853 C C . ASN A 1 104 ? -7.886 6.995 10.257 1.00 87.25 104 ASN A C 1
ATOM 855 O O . ASN A 1 104 ? -7.727 8.190 9.973 1.00 87.25 104 ASN A O 1
ATOM 859 N N . PHE A 1 105 ? -7.545 6.030 9.406 1.00 90.06 105 PHE A N 1
ATOM 860 C CA . PHE A 1 105 ? -6.981 6.279 8.088 1.00 90.06 105 PHE A CA 1
ATOM 861 C C . PHE A 1 105 ? -8.065 6.373 7.001 1.00 90.06 105 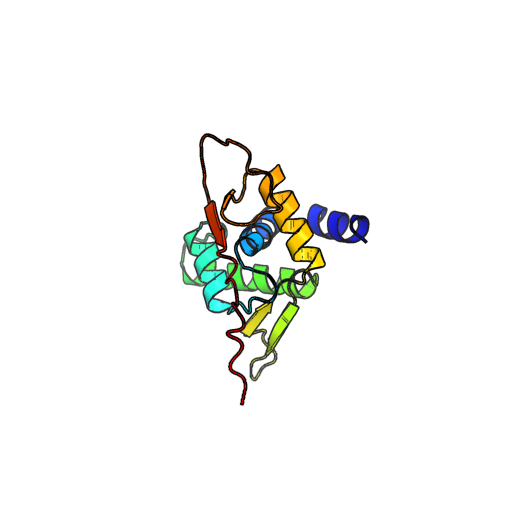PHE A C 1
ATOM 863 O O . PHE A 1 105 ? -8.017 7.298 6.180 1.00 90.06 105 PHE A O 1
ATOM 870 N N . VAL A 1 106 ? -9.049 5.463 7.019 1.00 89.38 106 VAL A N 1
ATOM 871 C CA . VAL A 1 106 ? -10.254 5.450 6.165 1.00 89.38 106 VAL A CA 1
ATOM 872 C C . VAL A 1 106 ? -11.493 5.239 7.031 1.00 89.38 106 VAL A C 1
ATOM 874 O O . VAL A 1 106 ? -11.516 4.391 7.919 1.00 89.38 106 VAL A O 1
ATOM 877 N N . THR A 1 107 ? -12.546 5.989 6.725 1.00 87.75 107 THR A N 1
ATOM 878 C CA . THR A 1 107 ? -13.897 5.775 7.240 1.00 87.75 107 THR A CA 1
ATOM 879 C C . THR A 1 107 ? -14.705 4.995 6.207 1.00 87.75 107 THR A C 1
ATOM 881 O O . THR A 1 107 ? -14.749 5.371 5.034 1.00 87.75 107 THR A O 1
ATOM 884 N N . PHE A 1 108 ? -15.352 3.919 6.640 1.00 84.88 108 PHE A N 1
ATOM 885 C CA . PHE A 1 108 ? -16.184 3.064 5.797 1.00 84.88 108 PHE A CA 1
ATOM 886 C C . PHE A 1 108 ? -17.663 3.350 6.051 1.00 84.88 108 PHE A C 1
ATOM 888 O O . PHE A 1 108 ? -18.052 3.554 7.197 1.00 84.88 108 PHE A O 1
ATOM 895 N N . VAL A 1 109 ? -18.486 3.370 5.002 1.00 81.44 109 VAL A N 1
ATOM 896 C CA . VAL A 1 109 ? -19.946 3.536 5.089 1.00 81.44 109 VAL A CA 1
ATOM 897 C C . VAL A 1 109 ? -20.622 2.490 4.208 1.00 81.44 109 VAL A C 1
ATOM 899 O O . VAL A 1 109 ? -20.187 2.267 3.080 1.00 81.44 109 VAL A O 1
ATOM 902 N N . GLY A 1 110 ? -21.696 1.881 4.721 1.00 73.12 110 GLY A N 1
ATOM 903 C CA . GLY A 1 110 ? -22.493 0.884 3.993 1.00 73.12 110 GLY A CA 1
ATOM 904 C C . GLY A 1 110 ? -22.047 -0.571 4.177 1.00 73.12 110 GLY A C 1
ATOM 905 O O . GLY A 1 110 ? -22.614 -1.446 3.540 1.00 73.12 110 GLY A O 1
ATOM 906 N N . ILE A 1 111 ? -21.086 -0.841 5.070 1.00 72.56 111 ILE A N 1
ATOM 907 C CA . ILE A 1 111 ? -20.621 -2.198 5.397 1.00 72.56 111 ILE A CA 1
ATOM 908 C C . ILE A 1 111 ? -21.267 -2.636 6.727 1.00 72.56 111 ILE A C 1
ATOM 910 O O . ILE A 1 111 ? -20.892 -2.086 7.768 1.00 72.56 111 ILE A O 1
ATOM 914 N N . PRO A 1 112 ? -22.219 -3.595 6.737 1.00 63.41 112 PRO A N 1
ATOM 915 C CA . PRO A 1 112 ? -23.013 -3.947 7.926 1.00 63.41 112 PRO A CA 1
ATOM 916 C C . PRO A 1 112 ? -22.200 -4.447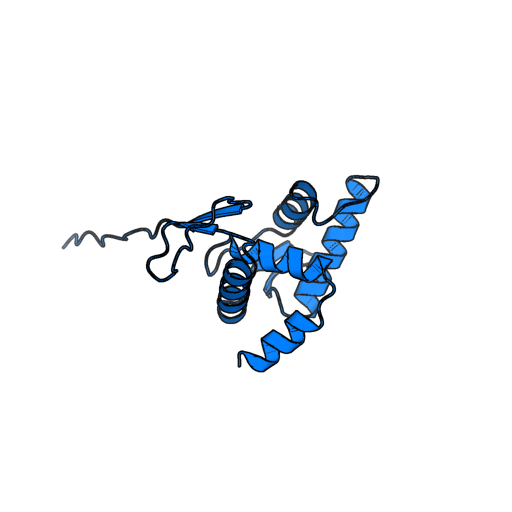 9.130 1.00 63.41 112 PRO A C 1
ATOM 918 O O . PRO A 1 112 ? -22.650 -4.347 10.270 1.00 63.41 112 PRO A O 1
ATOM 921 N N . SER A 1 113 ? -21.005 -4.988 8.889 1.00 65.12 113 SER A N 1
ATOM 922 C CA . SER A 1 113 ? -20.142 -5.613 9.897 1.00 65.12 113 SER A CA 1
ATOM 923 C C . SER A 1 113 ? -19.125 -4.665 10.549 1.00 65.12 113 SER A C 1
ATOM 925 O O . SER A 1 113 ? -18.458 -5.061 11.507 1.00 65.12 113 SER A O 1
ATOM 927 N N . LEU A 1 114 ? -18.988 -3.419 10.075 1.00 66.81 114 LEU A N 1
ATOM 928 C CA . LEU A 1 114 ? -17.995 -2.473 10.591 1.00 66.81 114 LEU A CA 1
ATOM 929 C C . LEU A 1 114 ? -18.617 -1.471 11.569 1.00 66.81 114 LEU A C 1
ATOM 931 O O . LEU A 1 114 ? -19.516 -0.705 11.226 1.00 66.81 114 LEU A O 1
ATOM 935 N N . ILE A 1 115 ? -18.084 -1.422 12.794 1.00 59.75 115 ILE A N 1
ATOM 936 C CA . ILE A 1 115 ? -18.451 -0.401 13.780 1.00 59.75 115 ILE A CA 1
ATOM 937 C C . ILE A 1 115 ? -17.801 0.921 13.361 1.00 59.75 115 ILE A C 1
ATOM 939 O O . ILE A 1 115 ? -16.605 1.139 13.559 1.00 59.75 115 ILE A O 1
ATOM 943 N N . ILE A 1 116 ? -18.597 1.814 12.777 1.00 62.31 116 ILE A N 1
ATOM 944 C CA . ILE A 1 116 ? -18.157 3.161 12.414 1.00 62.31 116 ILE A CA 1
ATOM 945 C C . ILE A 1 116 ? -18.028 3.971 13.706 1.00 62.31 116 ILE A C 1
ATOM 947 O O . ILE A 1 116 ? -19.022 4.366 14.316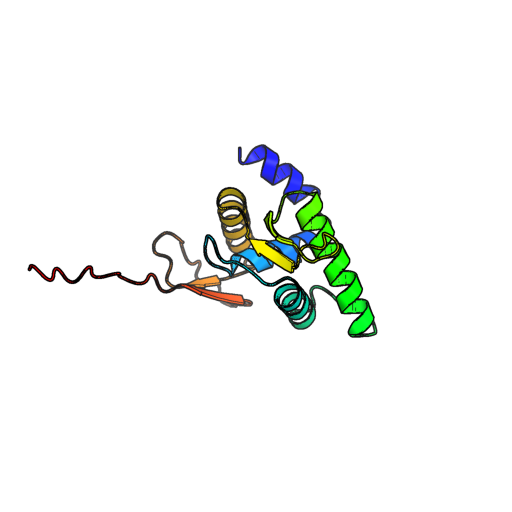 1.00 62.31 116 ILE A O 1
ATOM 951 N N . GLY A 1 117 ? -16.796 4.213 14.151 1.00 58.78 117 GLY A N 1
ATOM 952 C CA . GLY A 1 117 ? -16.550 5.154 15.240 1.00 58.78 117 GLY A CA 1
ATOM 953 C C . GLY A 1 117 ? -17.047 6.550 14.854 1.00 58.78 117 GLY A C 1
ATOM 954 O O . GLY A 1 117 ? -16.833 7.000 13.730 1.00 58.78 117 GLY A O 1
ATOM 955 N N . THR A 1 118 ? -17.687 7.264 15.782 1.00 56.41 118 THR A N 1
ATOM 956 C CA . THR A 1 118 ? -18.107 8.665 15.603 1.00 56.41 118 THR A CA 1
ATOM 957 C C . THR A 1 118 ? -16.883 9.588 15.600 1.00 56.41 118 THR A C 1
ATOM 959 O O . THR A 1 118 ? -16.612 10.306 16.563 1.00 56.41 118 THR A O 1
ATOM 962 N N . GLN A 1 119 ? -16.068 9.527 14.550 1.00 62.47 119 GLN A N 1
ATOM 963 C CA . GLN A 1 119 ? -14.860 10.334 14.425 1.00 62.47 119 GLN A CA 1
ATOM 964 C C . GLN A 1 119 ? -15.213 11.701 13.828 1.00 62.47 119 GLN A C 1
ATOM 966 O O . GLN A 1 119 ? -15.762 11.807 12.736 1.00 62.47 119 GLN A O 1
ATOM 971 N N . SER A 1 120 ? -14.869 12.775 14.544 1.00 63.66 120 SER A N 1
ATOM 972 C CA . SER A 1 120 ? -15.224 14.161 14.186 1.00 63.66 120 SER A CA 1
ATOM 973 C C . SER A 1 120 ? -14.568 14.672 12.887 1.00 63.66 120 SER A C 1
ATOM 975 O O . SER A 1 120 ? -14.990 15.700 12.360 1.00 63.66 120 SER A O 1
ATOM 977 N N . ARG A 1 121 ? -13.544 13.985 12.351 1.00 74.00 121 ARG A N 1
ATOM 978 C CA . ARG A 1 121 ? -12.851 14.361 11.106 1.00 74.00 121 ARG A CA 1
ATOM 979 C C . ARG A 1 121 ? -12.553 13.138 10.243 1.00 74.00 121 ARG A C 1
ATOM 981 O O . ARG A 1 121 ? -11.643 12.375 10.555 1.00 74.00 121 ARG A O 1
ATOM 988 N N . VAL A 1 122 ? -13.267 13.029 9.128 1.00 80.12 122 VAL A N 1
ATOM 989 C CA . VAL A 1 122 ? -13.044 12.025 8.081 1.00 80.12 122 VAL A CA 1
ATOM 990 C C . VAL A 1 122 ? -11.996 12.548 7.097 1.00 80.12 122 VAL A C 1
ATOM 992 O O . VAL A 1 122 ? -12.147 13.643 6.557 1.00 80.12 122 VAL A O 1
ATOM 995 N N . ARG A 1 123 ? -10.916 11.788 6.875 1.00 80.69 123 ARG A N 1
ATOM 996 C CA . ARG A 1 123 ? -9.871 12.131 5.886 1.00 80.69 123 ARG A CA 1
ATOM 997 C C . ARG A 1 123 ? -10.066 11.414 4.554 1.00 80.69 123 ARG A C 1
ATOM 999 O O . ARG A 1 123 ? -9.763 11.991 3.516 1.00 80.69 123 ARG A O 1
ATOM 1006 N N . ARG A 1 124 ? -10.549 10.171 4.594 1.00 89.31 124 ARG A N 1
ATOM 1007 C CA . ARG A 1 124 ? -10.834 9.323 3.429 1.00 89.31 124 ARG A CA 1
ATOM 1008 C C . ARG A 1 124 ? -12.110 8.557 3.696 1.00 89.31 124 ARG A C 1
ATOM 1010 O O . ARG A 1 124 ? -12.268 8.018 4.785 1.00 89.31 124 ARG A O 1
ATOM 1017 N N . LEU A 1 125 ? -12.995 8.526 2.712 1.00 87.56 125 LEU A N 1
ATOM 1018 C CA . LEU A 1 125 ? -14.289 7.869 2.806 1.00 87.56 125 LEU A CA 1
ATOM 1019 C C . LEU A 1 125 ? -14.364 6.780 1.736 1.00 87.56 125 LEU A C 1
ATOM 1021 O O . LEU A 1 125 ? -14.143 7.074 0.562 1.00 87.56 125 LEU A O 1
ATOM 1025 N N . SER A 1 126 ? -14.678 5.551 2.140 1.00 86.12 126 SER A N 1
ATOM 1026 C CA . SER A 1 126 ? -15.070 4.483 1.221 1.00 86.12 126 SER A CA 1
ATOM 1027 C C . SER A 1 126 ? -16.544 4.160 1.438 1.00 86.12 126 SER A C 1
ATOM 1029 O O . SER A 1 126 ? -16.959 3.842 2.553 1.00 86.12 126 SER A O 1
ATOM 1031 N N . ILE A 1 127 ? -17.337 4.303 0.376 1.00 85.00 127 ILE A N 1
ATOM 1032 C CA . ILE A 1 127 ? -18.758 3.962 0.367 1.00 85.00 127 ILE A CA 1
ATOM 1033 C C . ILE A 1 127 ? -18.880 2.676 -0.431 1.00 85.00 127 ILE A C 1
ATOM 1035 O O . ILE A 1 127 ? -18.598 2.663 -1.630 1.00 85.00 127 ILE A O 1
ATOM 1039 N N . GLN A 1 128 ? -19.287 1.610 0.243 1.00 80.12 128 GLN A N 1
ATOM 1040 C CA . GLN A 1 128 ? -19.556 0.329 -0.387 1.00 80.12 128 GLN A CA 1
ATOM 1041 C C . GLN A 1 128 ? -21.054 0.084 -0.275 1.00 80.12 128 GLN A C 1
ATOM 1043 O O . GLN A 1 128 ? -21.609 0.081 0.819 1.00 80.12 128 GLN A O 1
ATOM 1048 N N . VAL A 1 129 ? -21.715 -0.027 -1.423 1.00 72.62 129 VAL A N 1
ATOM 1049 C CA . VAL A 1 129 ? -23.130 -0.387 -1.493 1.00 72.62 129 VAL A CA 1
ATOM 1050 C C . VAL A 1 129 ? 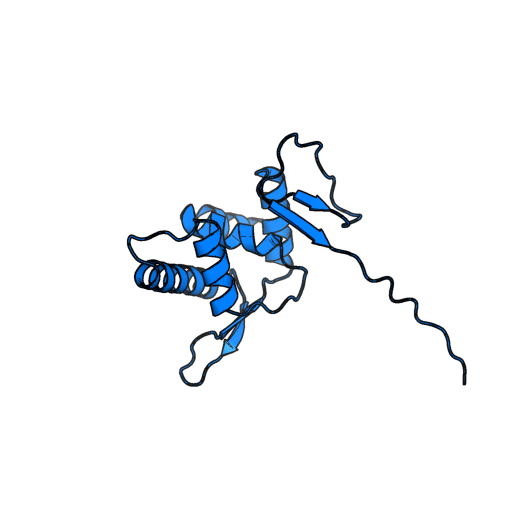-23.162 -1.869 -1.811 1.00 72.62 129 VAL A C 1
ATOM 1052 O O . VAL A 1 129 ? -22.753 -2.265 -2.902 1.00 72.62 129 VAL A O 1
ATOM 1055 N N . GLU A 1 130 ? -23.599 -2.686 -0.857 1.00 64.38 130 GLU A N 1
ATOM 1056 C CA . GLU A 1 130 ? -23.935 -4.077 -1.141 1.00 64.38 130 GLU A CA 1
ATOM 1057 C C . GLU A 1 130 ? -25.084 -4.068 -2.154 1.00 64.38 130 GLU A C 1
ATOM 1059 O O . GLU A 1 130 ? -26.178 -3.570 -1.880 1.00 64.38 130 GLU A O 1
ATOM 1064 N N . GLY A 1 131 ? -24.812 -4.546 -3.367 1.00 54.81 131 GLY A N 1
ATOM 1065 C CA . GLY A 1 131 ? -25.869 -4.821 -4.322 1.00 54.81 131 GLY A CA 1
ATOM 1066 C C . GLY A 1 131 ? -26.700 -5.963 -3.760 1.00 54.81 131 GLY A C 1
ATOM 1067 O O . GLY A 1 131 ? -26.238 -7.101 -3.747 1.00 54.81 131 GLY A O 1
ATOM 1068 N N . MET A 1 132 ? -27.913 -5.669 -3.294 1.00 43.75 132 MET A N 1
ATOM 1069 C CA . MET A 1 132 ? -28.952 -6.683 -3.180 1.00 43.75 132 MET A CA 1
ATOM 1070 C C . MET A 1 132 ? -29.198 -7.195 -4.600 1.00 43.75 132 MET A C 1
ATOM 1072 O O . MET A 1 132 ? -29.935 -6.582 -5.369 1.00 43.75 132 MET A O 1
ATOM 1076 N N . PHE A 1 133 ? -28.522 -8.275 -4.986 1.00 44.44 133 PHE A N 1
ATOM 1077 C CA . PHE A 1 133 ? -28.994 -9.092 -6.090 1.00 44.44 133 PHE A CA 1
ATOM 1078 C C . PHE A 1 133 ? -30.288 -9.738 -5.594 1.00 44.44 133 PHE A C 1
ATOM 1080 O O . PHE A 1 133 ? -30.273 -10.805 -4.985 1.00 44.44 133 PHE A O 1
ATOM 1087 N N . GLU A 1 134 ? -31.408 -9.044 -5.782 1.00 39.62 134 GLU A N 1
ATOM 1088 C CA . GLU A 1 134 ? -32.694 -9.716 -5.872 1.00 39.62 134 GLU A CA 1
ATOM 1089 C C . GLU A 1 134 ? -32.594 -10.611 -7.111 1.00 39.62 134 GLU A C 1
ATOM 1091 O O . GLU A 1 134 ? -32.606 -10.143 -8.249 1.00 39.62 134 GLU A O 1
ATOM 1096 N N . GLU A 1 135 ? -32.386 -11.911 -6.892 1.00 41.22 135 GLU A N 1
ATOM 1097 C CA . GLU A 1 135 ? -32.741 -12.908 -7.892 1.00 41.22 135 GLU A CA 1
ATOM 1098 C C . GLU A 1 135 ? -34.255 -12.804 -8.082 1.00 41.22 135 GLU A C 1
ATOM 1100 O O . GLU A 1 135 ? -35.043 -13.422 -7.362 1.00 41.22 135 GLU A O 1
ATOM 1105 N N . ASP A 1 136 ? -34.663 -11.980 -9.047 1.00 40.56 136 ASP A N 1
ATOM 1106 C CA . ASP A 1 136 ? -35.996 -12.052 -9.616 1.00 40.56 136 ASP A CA 1
ATOM 1107 C C . ASP A 1 136 ? -36.176 -13.470 -10.159 1.00 40.56 136 ASP A C 1
ATOM 1109 O O . ASP A 1 136 ? -35.682 -13.855 -11.223 1.00 40.56 136 ASP A O 1
ATOM 1113 N N . THR A 1 137 ? -36.885 -14.270 -9.371 1.00 51.03 137 THR A N 1
ATOM 1114 C CA . THR A 1 137 ? -37.497 -15.522 -9.790 1.00 51.03 137 THR A CA 1
ATOM 1115 C C . THR A 1 137 ? -38.377 -15.259 -11.009 1.00 51.03 137 THR A C 1
ATOM 1117 O O . THR A 1 137 ? -39.549 -14.910 -10.895 1.00 51.03 137 THR A O 1
ATOM 1120 N N . VAL A 1 138 ? -37.835 -15.476 -12.206 1.00 50.62 138 VAL A N 1
ATOM 1121 C CA . VAL A 1 138 ? -38.653 -15.686 -13.400 1.00 50.62 138 VAL A CA 1
ATOM 1122 C C . VAL A 1 138 ? -38.641 -17.172 -13.711 1.00 50.62 138 VAL A C 1
ATOM 1124 O O . VAL A 1 138 ? -37.748 -17.700 -14.369 1.00 50.62 138 VAL A O 1
ATOM 1127 N N . ASN A 1 139 ? -39.673 -17.831 -13.189 1.00 42.38 139 ASN A N 1
ATOM 1128 C CA . ASN A 1 139 ? -40.157 -19.111 -13.680 1.00 42.38 139 ASN A CA 1
ATOM 1129 C C . ASN A 1 139 ? -40.346 -19.044 -15.202 1.00 42.38 139 ASN A C 1
ATOM 1131 O O . ASN A 1 139 ? -41.113 -18.203 -15.680 1.00 42.38 139 ASN A O 1
ATOM 1135 N N . ASN A 1 140 ? -39.727 -19.972 -15.932 1.00 44.84 140 ASN A N 1
ATOM 1136 C CA . ASN A 1 140 ? -40.338 -20.583 -17.112 1.00 44.84 140 ASN A CA 1
ATOM 1137 C C . ASN A 1 140 ? -39.788 -21.993 -17.334 1.00 44.84 140 ASN A C 1
ATOM 1139 O O . ASN A 1 140 ? -38.559 -22.113 -17.531 1.00 44.84 140 ASN A O 1
#

Sequence (140 aa):
MIKILSLSYFDLPPHLKTCLLYLSIFPEDSITERKGLIRRWIAEGFVYKDSIYKAYELGEKYFNELVNRSLIQPVKLGKYGQVLSCRVHDTILDFIVSKSIEENFVTFVGIPSLIIGTQSRVRRLSIQVEGMFEEDTVNN